Protein AF-A0A7S1RNK9-F1 (afdb_monomer_lite)

pLDDT: mean 82.38, std 13.42, range [45.09, 97.94]

Structure (mmCIF, N/CA/C/O backbone):
data_AF-A0A7S1RNK9-F1
#
_entry.id   AF-A0A7S1RNK9-F1
#
loop_
_atom_site.group_PDB
_atom_site.id
_atom_site.type_symbol
_atom_site.label_atom_id
_atom_site.label_alt_id
_atom_site.label_comp_id
_atom_site.label_asym_id
_atom_site.label_entity_id
_atom_site.label_seq_id
_atom_site.pdbx_PDB_ins_code
_atom_site.Cartn_x
_atom_site.Cartn_y
_atom_site.Cartn_z
_atom_site.occupancy
_atom_site.B_iso_or_equiv
_atom_site.auth_seq_id
_atom_site.auth_comp_id
_atom_site.auth_asym_id
_atom_site.auth_atom_id
_atom_site.pdbx_PDB_model_num
ATOM 1 N N . MET A 1 1 ? -18.822 -29.311 33.059 1.00 45.09 1 MET A N 1
ATOM 2 C CA . MET A 1 1 ? -19.061 -28.547 34.299 1.00 45.09 1 MET A CA 1
ATOM 3 C C . MET A 1 1 ? -20.157 -27.541 33.969 1.00 45.09 1 MET A C 1
ATOM 5 O O . MET A 1 1 ? -19.888 -26.592 33.250 1.00 45.09 1 MET A O 1
ATOM 9 N N . LYS A 1 2 ? -21.412 -27.870 34.303 1.00 46.41 2 LYS A N 1
ATOM 10 C CA . LYS A 1 2 ? -22.603 -27.061 33.998 1.00 46.41 2 LYS A CA 1
ATOM 11 C C . LYS A 1 2 ? -22.721 -25.978 35.068 1.00 46.41 2 LYS A C 1
ATOM 13 O O . LYS A 1 2 ? -22.788 -26.315 36.245 1.00 46.41 2 LYS A O 1
ATOM 18 N N . LEU A 1 3 ? -22.692 -24.715 34.661 1.00 51.16 3 LEU A N 1
ATOM 19 C CA . LEU A 1 3 ? -22.999 -23.583 35.529 1.00 51.16 3 LEU A CA 1
ATOM 20 C C . LEU A 1 3 ? -24.471 -23.228 35.307 1.00 51.16 3 LEU A C 1
ATOM 22 O O . LEU A 1 3 ? -24.793 -22.461 34.406 1.00 51.16 3 LEU A O 1
ATOM 26 N N . ASP A 1 4 ? -25.347 -23.843 36.101 1.00 61.09 4 ASP A N 1
ATOM 27 C CA . ASP A 1 4 ? -26.717 -23.367 36.299 1.00 61.09 4 ASP A CA 1
ATOM 28 C C . ASP A 1 4 ? -26.648 -22.099 37.158 1.00 61.09 4 ASP A C 1
ATOM 30 O O . ASP A 1 4 ? -26.306 -22.146 38.341 1.00 61.09 4 ASP A O 1
ATOM 34 N N . GLY A 1 5 ? -26.903 -20.949 36.535 1.00 63.22 5 GLY A N 1
ATOM 35 C CA . GLY A 1 5 ? -27.067 -19.668 37.217 1.00 63.22 5 GLY A CA 1
ATOM 36 C C . GLY A 1 5 ? -28.548 -19.409 37.528 1.00 63.22 5 GLY A C 1
ATOM 37 O O . GLY A 1 5 ? 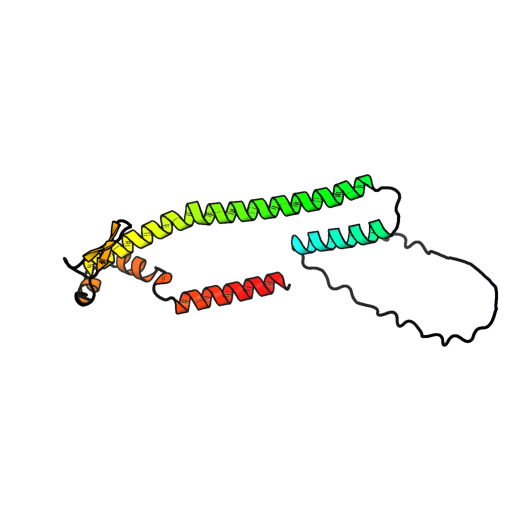-29.397 -19.709 36.686 1.00 63.22 5 GLY A O 1
ATOM 38 N N . PRO A 1 6 ? -28.885 -18.855 38.705 1.00 61.91 6 PRO A N 1
ATOM 39 C CA . PRO A 1 6 ? -30.267 -18.656 39.123 1.00 61.91 6 PRO A CA 1
ATOM 40 C C . PRO A 1 6 ? -30.939 -17.549 38.295 1.00 61.91 6 PRO A C 1
ATOM 42 O O . PRO A 1 6 ? -30.520 -16.394 38.321 1.00 61.91 6 PRO A O 1
ATOM 45 N N . ARG A 1 7 ? -32.002 -17.910 37.567 1.00 58.62 7 ARG A N 1
ATOM 46 C CA . ARG A 1 7 ? -32.989 -16.963 37.033 1.00 58.62 7 ARG A CA 1
ATOM 47 C C . ARG A 1 7 ? -33.842 -16.473 38.202 1.00 58.62 7 ARG A C 1
ATOM 49 O O . ARG A 1 7 ? -34.695 -17.208 38.691 1.00 58.62 7 ARG A O 1
ATOM 56 N N . GLU A 1 8 ? -33.589 -15.252 38.660 1.00 57.00 8 GLU A N 1
ATOM 57 C CA . GLU A 1 8 ? -34.490 -14.556 39.576 1.00 57.00 8 GLU A CA 1
ATOM 58 C C . GLU A 1 8 ? -35.823 -14.281 38.869 1.00 57.00 8 GLU A C 1
ATOM 60 O O . GLU A 1 8 ? -35.888 -13.563 37.870 1.00 57.00 8 GLU A O 1
ATOM 65 N N . LEU A 1 9 ? -36.885 -14.897 39.393 1.00 58.25 9 LEU A N 1
ATOM 66 C CA . LEU A 1 9 ? -38.265 -14.516 39.140 1.00 58.25 9 LEU A CA 1
ATOM 67 C C . LEU A 1 9 ? -38.504 -13.126 39.738 1.00 58.25 9 LEU A C 1
ATOM 69 O O . LEU A 1 9 ? -38.511 -12.970 40.959 1.00 58.25 9 LEU A O 1
ATOM 73 N N . ILE A 1 10 ? -38.770 -12.135 38.891 1.00 53.31 10 ILE A N 1
ATOM 74 C CA . ILE A 1 10 ? -39.438 -10.904 39.316 1.00 53.31 10 ILE A CA 1
ATOM 75 C C . ILE A 1 10 ? -40.936 -11.216 39.340 1.00 53.31 10 ILE A C 1
ATOM 77 O O . ILE A 1 10 ? -41.615 -11.162 38.319 1.00 53.31 10 ILE A O 1
ATOM 81 N N . ALA A 1 11 ? -41.433 -11.607 40.513 1.00 54.72 11 ALA A N 1
ATOM 82 C CA . ALA A 1 11 ? -42.855 -11.632 40.817 1.00 54.72 11 ALA A CA 1
ATOM 83 C C . ALA A 1 11 ? -43.256 -10.237 41.320 1.00 54.72 11 ALA A C 1
ATOM 85 O O . ALA A 1 11 ? -42.968 -9.880 42.461 1.00 54.72 11 ALA A O 1
ATOM 86 N N . ALA A 1 12 ? -43.890 -9.441 40.460 1.00 53.31 12 ALA A N 1
ATOM 87 C CA . ALA A 1 12 ? -44.609 -8.242 40.872 1.00 53.31 12 ALA A CA 1
ATOM 88 C C . ALA A 1 12 ? -46.086 -8.617 41.034 1.00 53.31 12 ALA A C 1
ATOM 90 O O . ALA A 1 12 ? -46.794 -8.857 40.060 1.00 53.31 12 ALA A O 1
ATOM 91 N N . HIS A 1 13 ? -46.498 -8.740 42.292 1.00 55.91 13 HIS A N 1
ATOM 92 C CA . HIS A 1 13 ? -47.873 -8.924 42.733 1.00 55.91 13 HIS A CA 1
ATOM 93 C C . HIS A 1 13 ? -48.476 -7.535 42.987 1.00 55.91 13 HIS A C 1
ATOM 95 O O . HIS A 1 13 ? -47.890 -6.741 43.726 1.00 55.91 13 HIS A O 1
ATOM 101 N N . GLY A 1 14 ? -49.609 -7.249 42.348 1.00 55.22 14 GLY A N 1
ATOM 102 C CA . GLY A 1 14 ? -50.357 -5.998 42.458 1.00 55.22 14 GLY A CA 1
ATOM 103 C C . GLY A 1 14 ? -51.774 -6.175 41.913 1.00 55.22 14 GLY A C 1
ATOM 104 O O . GLY A 1 14 ? -52.043 -5.805 40.779 1.00 55.22 14 GLY A O 1
ATOM 105 N N . GLU A 1 15 ? -52.623 -6.801 42.725 1.00 58.72 15 GLU A N 1
ATOM 106 C CA . GLU A 1 15 ? -54.097 -6.717 42.726 1.00 58.72 15 GLU A CA 1
ATOM 107 C C . GLU A 1 15 ? -54.484 -5.338 43.325 1.00 58.72 15 GLU A C 1
ATOM 109 O O . GLU A 1 15 ? -53.781 -4.878 44.227 1.00 58.72 15 GLU A O 1
ATOM 114 N N . ASP A 1 16 ? -55.511 -4.559 42.977 1.00 64.06 16 ASP A N 1
ATOM 115 C CA . ASP A 1 16 ? -56.614 -4.562 42.008 1.00 64.06 16 ASP A CA 1
ATOM 116 C C . ASP A 1 16 ? -57.123 -3.098 41.938 1.00 64.06 16 ASP A C 1
ATOM 118 O O . ASP A 1 16 ? -57.175 -2.438 42.977 1.00 64.06 16 ASP A O 1
ATOM 122 N N . GLU A 1 17 ? -57.565 -2.594 40.778 1.00 57.22 17 GLU A N 1
ATOM 123 C CA . GLU A 1 17 ? -58.703 -1.651 40.712 1.00 57.22 17 GLU A CA 1
ATOM 124 C C . GLU A 1 17 ? -59.285 -1.609 39.284 1.00 57.22 17 GLU A C 1
ATOM 126 O O . GLU A 1 17 ? -58.725 -1.014 38.362 1.00 57.22 17 GLU A O 1
ATOM 131 N N . GLU A 1 18 ? -60.424 -2.287 39.103 1.00 63.28 18 GLU A N 1
ATOM 132 C CA . GLU A 1 18 ? -61.259 -2.241 37.901 1.00 63.28 18 GLU A CA 1
ATOM 133 C C . GLU A 1 18 ? -61.883 -0.846 37.722 1.00 63.28 18 GLU A C 1
ATOM 135 O O . GLU A 1 18 ? -62.716 -0.406 38.516 1.00 63.28 18 GLU A O 1
ATOM 140 N N . SER A 1 19 ? -61.559 -0.178 36.614 1.00 52.25 19 SER A N 1
ATOM 141 C CA . SER A 1 19 ? -62.407 0.862 36.025 1.00 52.25 19 SER A CA 1
ATOM 142 C C . SER A 1 19 ? -62.347 0.738 34.507 1.00 52.25 19 SER A C 1
ATOM 144 O O . SER A 1 19 ? -61.350 1.072 33.867 1.00 52.25 19 SER A O 1
ATOM 146 N N . GLY A 1 20 ? -63.420 0.171 33.953 1.00 58.59 20 GLY A N 1
ATOM 147 C CA . GLY A 1 20 ? -63.546 -0.211 32.555 1.00 58.59 20 GLY A CA 1
ATOM 148 C C . GLY A 1 20 ? -63.426 0.967 31.593 1.00 58.59 20 GLY A C 1
ATOM 149 O O . GLY A 1 20 ? -64.272 1.859 31.552 1.00 58.59 20 GLY A O 1
ATOM 150 N N . THR A 1 21 ? -62.391 0.908 30.764 1.00 55.56 21 THR A N 1
ATOM 151 C CA . THR A 1 21 ? -62.376 1.473 29.417 1.00 55.56 21 THR A CA 1
ATOM 152 C C . THR A 1 21 ? -62.032 0.302 28.509 1.00 55.56 21 THR A C 1
ATOM 154 O O . THR A 1 21 ? -60.964 -0.277 28.661 1.00 55.56 21 THR A O 1
ATOM 157 N N . GLU A 1 22 ? -62.954 -0.094 27.631 1.00 53.34 22 GLU A N 1
ATOM 158 C CA . GLU A 1 22 ? -62.719 -1.103 26.592 1.00 53.34 22 GLU A CA 1
ATOM 159 C C . GLU A 1 22 ? -61.668 -0.556 25.612 1.00 53.34 22 GLU A C 1
ATOM 161 O O . GLU A 1 22 ? -61.991 0.057 24.595 1.00 53.34 22 GLU A O 1
ATOM 166 N N . SER A 1 23 ? -60.391 -0.690 25.964 1.00 57.19 23 SER A N 1
ATOM 167 C CA . SER A 1 23 ? -59.286 -0.591 25.022 1.00 57.19 23 SER A CA 1
ATOM 168 C C . SER A 1 23 ? -59.166 -1.940 24.335 1.00 57.19 23 SER A C 1
ATOM 170 O O . SER A 1 23 ? -58.986 -2.949 25.006 1.00 57.19 23 SER A O 1
ATOM 172 N N . GLU A 1 24 ? -59.299 -1.958 23.011 1.00 62.12 24 GLU A N 1
ATOM 173 C CA . GLU A 1 24 ? -58.961 -3.112 22.182 1.00 62.12 24 GLU A CA 1
ATOM 174 C C . GLU A 1 24 ? -57.534 -3.561 22.533 1.00 62.12 24 GLU A C 1
ATOM 176 O O . GLU A 1 24 ? -56.561 -2.892 22.181 1.00 62.12 24 GLU A O 1
ATOM 181 N N . ASP A 1 25 ? -57.434 -4.658 23.289 1.00 56.38 25 ASP A N 1
ATOM 182 C CA . ASP A 1 25 ? -56.190 -5.325 23.654 1.00 56.38 25 ASP A CA 1
ATOM 183 C C . ASP A 1 25 ? -55.524 -5.833 22.372 1.00 56.38 25 ASP A C 1
ATOM 185 O O . ASP A 1 25 ? -55.777 -6.935 21.883 1.00 56.38 25 ASP A O 1
ATOM 189 N N . ALA A 1 26 ? -54.691 -4.978 21.784 1.00 66.38 26 ALA A N 1
ATOM 190 C CA . ALA A 1 26 ? -53.739 -5.372 20.768 1.00 66.38 26 ALA A CA 1
ATOM 191 C C . ALA A 1 26 ? -52.709 -6.282 21.448 1.00 66.38 26 ALA A C 1
ATOM 193 O O . ALA A 1 26 ? -51.788 -5.790 22.097 1.00 66.38 26 ALA A O 1
ATOM 194 N N . GLU A 1 27 ? -52.900 -7.601 21.335 1.00 68.00 27 GLU A N 1
ATOM 195 C CA . GLU A 1 27 ? -51.895 -8.604 21.694 1.00 68.00 27 GLU A CA 1
ATOM 196 C C . GLU A 1 27 ? -50.554 -8.193 21.071 1.00 68.00 27 GLU A C 1
ATOM 198 O O . GLU A 1 27 ? -50.367 -8.217 19.853 1.00 68.00 27 GLU A O 1
ATOM 203 N N . GLU A 1 28 ? -49.638 -7.727 21.920 1.00 69.00 28 GLU A N 1
ATOM 204 C CA . GLU A 1 28 ? -48.310 -7.291 21.519 1.00 69.00 28 GLU A CA 1
ATOM 205 C C . GLU A 1 28 ? -47.519 -8.546 21.135 1.00 69.00 28 GLU A C 1
ATOM 207 O O . GLU A 1 28 ? -47.074 -9.317 21.984 1.00 69.00 28 GLU A O 1
ATOM 212 N N . ASP A 1 29 ? -47.437 -8.801 19.831 1.00 74.62 29 ASP A N 1
ATOM 213 C CA . ASP A 1 29 ? -46.830 -9.998 19.256 1.00 74.62 29 ASP A CA 1
ATOM 214 C C . ASP A 1 29 ? -45.326 -10.025 19.603 1.00 74.62 29 ASP A C 1
ATOM 216 O O . ASP A 1 29 ? -44.503 -9.313 19.016 1.00 74.62 29 ASP A O 1
ATOM 220 N N . VAL A 1 30 ? -44.955 -10.799 20.629 1.00 77.50 30 VAL A N 1
ATOM 221 C CA . VAL A 1 30 ? -43.572 -10.907 21.109 1.00 77.50 30 VAL A CA 1
ATOM 222 C C . VAL A 1 30 ? -42.763 -11.706 20.088 1.00 77.50 30 VAL A C 1
ATOM 224 O O . VAL A 1 30 ? -42.731 -12.937 20.104 1.00 77.50 30 VAL A O 1
ATOM 227 N N . ILE A 1 31 ? -42.080 -10.999 19.187 1.00 80.38 31 ILE A N 1
ATOM 228 C CA . ILE A 1 31 ? -41.207 -11.607 18.179 1.00 80.38 31 ILE A CA 1
ATOM 229 C C . ILE A 1 31 ? -40.019 -12.282 18.885 1.00 80.38 31 ILE A C 1
ATOM 231 O O . ILE A 1 31 ? -39.072 -11.629 19.328 1.00 80.38 31 ILE A O 1
ATOM 235 N N . HIS A 1 32 ? -40.044 -13.613 18.969 1.00 76.38 32 HIS A N 1
ATOM 236 C CA .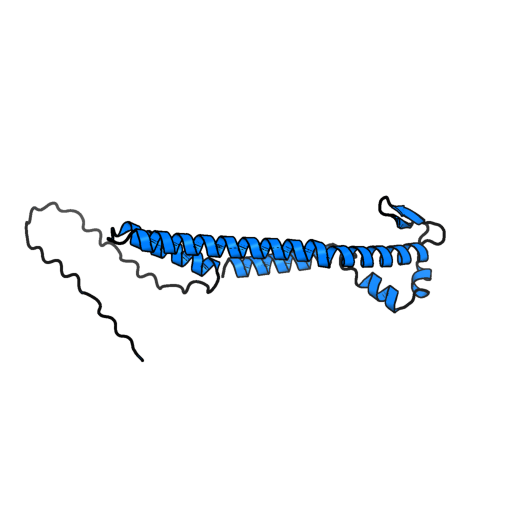 HIS A 1 32 ? -38.892 -14.411 19.383 1.00 76.38 32 HIS A CA 1
ATOM 237 C C . HIS A 1 32 ? -37.828 -14.400 18.280 1.00 76.38 32 HIS A C 1
ATOM 239 O O . HIS A 1 32 ? -37.846 -15.221 17.365 1.00 76.38 32 HIS A O 1
ATOM 245 N N . GLN A 1 33 ? -36.890 -13.460 18.365 1.00 81.88 33 GLN A N 1
ATOM 246 C CA . GLN A 1 33 ? -35.735 -13.418 17.475 1.00 81.88 33 GLN A CA 1
ATOM 247 C C . GLN A 1 33 ? -34.636 -14.351 18.006 1.00 81.88 33 GLN A C 1
ATOM 249 O O . GLN A 1 33 ? -34.141 -14.167 19.120 1.00 81.88 33 GLN A O 1
ATOM 254 N N . GLU A 1 34 ? -34.268 -15.372 17.226 1.00 87.06 34 GLU A N 1
ATOM 255 C CA . GLU A 1 34 ? -33.103 -16.207 17.535 1.00 87.06 34 GLU A CA 1
ATOM 256 C C . GLU A 1 34 ? -31.825 -15.361 17.486 1.00 87.06 34 GLU A C 1
ATOM 258 O O . GLU A 1 34 ? -31.635 -14.532 16.595 1.00 87.06 34 GLU A O 1
ATOM 263 N N . TYR A 1 35 ? -30.947 -15.553 18.473 1.00 82.12 35 TYR A N 1
ATOM 264 C CA . TYR A 1 35 ? -29.674 -14.845 18.537 1.00 82.12 35 TYR A CA 1
ATOM 265 C C . TYR A 1 35 ? -28.734 -15.372 17.455 1.00 82.12 35 TYR A C 1
ATOM 267 O O . TYR A 1 35 ? -28.234 -16.493 17.553 1.00 82.12 35 TYR A O 1
ATOM 275 N N . GLU A 1 36 ? -28.456 -14.543 16.455 1.00 85.25 36 GLU A N 1
ATOM 276 C CA . GLU A 1 36 ? -27.389 -14.811 15.500 1.00 85.25 36 GLU A CA 1
ATOM 277 C C . GLU A 1 36 ? -26.030 -14.574 16.190 1.00 85.25 36 GLU A C 1
ATOM 279 O O . GLU A 1 36 ? -25.833 -13.521 16.812 1.00 85.25 36 GLU A O 1
ATOM 284 N N . PRO A 1 37 ? -25.106 -15.553 16.177 1.00 83.19 37 PRO A N 1
ATOM 285 C CA . PRO A 1 37 ? -23.800 -15.386 16.795 1.00 83.19 37 PRO A CA 1
ATOM 286 C C . PRO A 1 37 ? -23.029 -14.281 16.072 1.00 83.19 37 PRO A C 1
ATOM 288 O O . PRO A 1 37 ? -22.841 -14.331 14.861 1.00 83.19 37 PRO A O 1
ATOM 291 N N . LEU A 1 38 ? -22.587 -13.280 16.833 1.00 79.94 38 LEU A N 1
ATOM 292 C CA . LEU A 1 38 ? -21.792 -12.179 16.302 1.00 79.94 38 LEU A CA 1
ATOM 293 C C . LEU A 1 38 ? -20.406 -12.690 15.893 1.00 79.94 38 LEU A C 1
ATOM 295 O O . LEU A 1 38 ? -19.812 -13.495 16.614 1.00 79.94 38 LEU A O 1
ATOM 299 N N . GLU A 1 39 ? -19.884 -12.191 14.777 1.00 80.88 39 GLU A N 1
ATOM 300 C CA . GLU A 1 39 ? -18.547 -12.534 14.301 1.00 80.88 39 GLU A CA 1
ATOM 301 C C . GLU A 1 39 ? -17.478 -12.277 15.376 1.00 80.88 39 GLU A C 1
ATOM 303 O O . GLU A 1 39 ? -17.475 -11.239 16.051 1.00 80.88 39 GLU A O 1
ATOM 308 N N . GLU A 1 40 ? -16.532 -13.208 15.525 1.00 81.75 40 GLU A N 1
ATOM 309 C CA . GLU A 1 40 ? -15.411 -13.104 16.467 1.00 81.75 40 GLU A CA 1
ATOM 310 C C . GLU A 1 40 ? -14.314 -12.150 15.950 1.00 81.75 40 GLU A C 1
ATOM 312 O O . GLU A 1 40 ? -13.128 -12.478 15.909 1.00 81.75 40 GLU A O 1
ATOM 317 N N . SER A 1 41 ? -14.698 -10.938 15.552 1.00 81.44 41 SER A N 1
ATOM 318 C CA . SER A 1 41 ? -13.777 -9.878 15.143 1.00 81.44 41 SER A CA 1
ATOM 319 C C . SER A 1 41 ? -13.599 -8.833 16.251 1.00 81.44 41 SER A C 1
ATOM 321 O O . SER A 1 41 ? -14.435 -8.670 17.143 1.00 81.44 41 SER A O 1
ATOM 323 N N . ILE A 1 42 ? -12.495 -8.074 16.214 1.00 76.44 42 ILE A N 1
ATOM 324 C CA . ILE A 1 42 ? -12.269 -6.948 17.149 1.00 76.44 42 ILE A CA 1
ATOM 325 C C . ILE A 1 42 ? -13.405 -5.917 17.027 1.00 76.44 42 ILE A C 1
ATOM 327 O O . ILE A 1 42 ? -13.774 -5.273 18.010 1.00 76.44 42 ILE A O 1
ATOM 331 N N . TYR A 1 43 ? -13.991 -5.798 15.833 1.00 75.50 43 TYR A N 1
ATOM 332 C CA . TYR A 1 43 ? -15.165 -4.972 15.578 1.00 75.50 43 TYR A CA 1
ATOM 333 C C . TYR A 1 43 ? -16.421 -5.555 16.231 1.00 75.50 43 TYR A C 1
ATOM 335 O O . TYR A 1 43 ? -17.096 -4.826 16.957 1.00 75.50 43 TYR A O 1
ATOM 343 N N . GLY A 1 44 ? -16.686 -6.857 16.078 1.00 82.38 44 GLY A N 1
ATOM 344 C CA . GLY A 1 44 ? -17.774 -7.542 16.788 1.00 82.38 44 GLY A CA 1
ATOM 345 C C . GLY A 1 44 ? -17.649 -7.410 18.311 1.00 82.38 44 GLY A C 1
ATOM 346 O O . GLY A 1 44 ? -18.606 -7.065 19.011 1.00 82.38 44 GLY A O 1
ATOM 347 N N . PHE A 1 45 ? -16.434 -7.552 18.841 1.00 81.38 45 PHE A N 1
ATOM 348 C CA . PHE A 1 45 ? -16.141 -7.315 20.254 1.00 81.38 45 PHE A CA 1
ATOM 349 C C . PHE A 1 45 ? -16.410 -5.862 20.682 1.00 81.38 45 PHE A C 1
ATOM 351 O O . PHE A 1 45 ? -17.039 -5.625 21.714 1.00 81.38 45 PHE A O 1
ATOM 358 N N . ALA A 1 46 ? -15.978 -4.876 19.893 1.00 80.56 46 ALA A N 1
ATOM 359 C CA . ALA A 1 46 ? -16.216 -3.463 20.182 1.00 80.56 46 ALA A CA 1
ATOM 360 C C . ALA A 1 46 ? -17.714 -3.112 20.170 1.00 80.56 46 ALA A C 1
ATOM 362 O O . ALA A 1 46 ? -18.199 -2.438 21.080 1.00 80.56 46 ALA A O 1
ATOM 363 N N . VAL A 1 47 ? -18.457 -3.595 19.172 1.00 82.38 47 VAL A N 1
ATOM 364 C CA . VAL A 1 47 ? -19.900 -3.348 19.030 1.00 82.38 47 VAL A CA 1
ATOM 365 C C . VAL A 1 47 ? -20.680 -4.013 20.164 1.00 82.38 47 VAL A C 1
ATOM 367 O O . VAL A 1 47 ? -21.502 -3.358 20.806 1.00 82.38 47 VAL A O 1
ATOM 370 N N . SER A 1 48 ? -20.383 -5.278 20.479 1.00 84.56 48 SER A N 1
ATOM 371 C CA . SER A 1 48 ? -21.032 -5.990 21.589 1.00 84.56 48 SER A CA 1
ATOM 372 C C . SER A 1 48 ? -20.753 -5.340 22.950 1.00 84.56 48 SER A C 1
ATOM 374 O O . SER A 1 48 ? -21.671 -5.227 23.766 1.00 84.56 48 SER A O 1
ATOM 376 N N . MET A 1 49 ? -19.533 -4.839 23.178 1.00 82.12 49 MET A N 1
ATOM 377 C CA . MET A 1 49 ? -19.186 -4.023 24.350 1.00 82.12 49 MET A CA 1
ATOM 378 C C . MET A 1 49 ? -20.044 -2.755 24.432 1.00 82.12 49 MET A C 1
ATOM 380 O O . MET A 1 49 ? -20.659 -2.508 25.467 1.00 82.12 49 MET A O 1
ATOM 384 N N . ILE A 1 50 ? -20.138 -1.981 23.345 1.00 82.50 50 ILE A N 1
ATOM 385 C CA . ILE A 1 50 ? -20.894 -0.717 23.314 1.00 82.50 50 ILE A CA 1
ATOM 386 C C . ILE A 1 50 ? -22.382 -0.952 23.583 1.00 82.50 50 ILE A C 1
ATOM 388 O O . ILE A 1 50 ? -22.976 -0.238 24.394 1.00 82.50 50 ILE A O 1
ATOM 392 N N . ILE A 1 51 ? -22.990 -1.947 22.931 1.00 86.94 51 ILE A N 1
ATOM 393 C CA . ILE A 1 51 ? -24.415 -2.266 23.107 1.00 86.94 51 ILE A CA 1
ATOM 394 C C . ILE A 1 51 ? -24.676 -2.678 24.555 1.00 86.94 51 ILE A C 1
ATOM 396 O O . ILE A 1 51 ? -25.571 -2.133 25.206 1.00 86.94 51 ILE A O 1
ATOM 400 N N . ARG A 1 52 ? -23.859 -3.593 25.090 1.00 84.88 52 ARG A N 1
ATOM 401 C CA . ARG A 1 52 ? -23.999 -4.065 26.469 1.00 84.88 52 ARG A CA 1
ATOM 402 C C . ARG A 1 52 ? -23.843 -2.921 27.466 1.00 84.88 52 ARG A C 1
ATOM 404 O O . ARG A 1 52 ? -24.677 -2.784 28.357 1.00 84.88 52 ARG A O 1
ATOM 411 N N . ASP A 1 53 ? -22.824 -2.085 27.311 1.00 83.69 53 ASP A N 1
ATOM 412 C CA . ASP A 1 53 ? -22.590 -0.971 28.228 1.00 83.69 53 ASP A CA 1
ATOM 413 C C . ASP A 1 53 ? -23.713 0.080 28.135 1.00 83.69 53 ASP A C 1
ATOM 415 O O . ASP A 1 53 ? -24.146 0.596 29.166 1.00 83.69 53 ASP A O 1
ATOM 419 N N . THR A 1 54 ? -24.268 0.3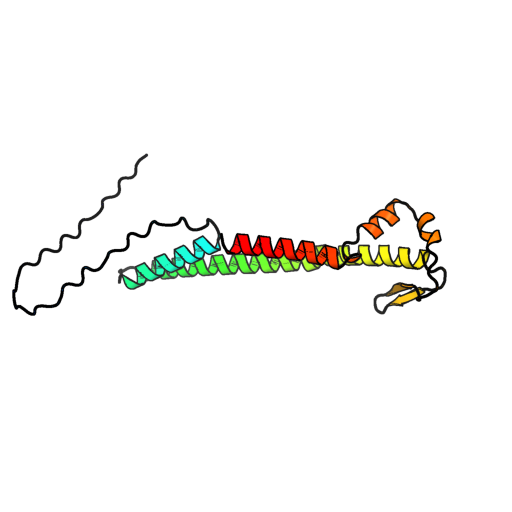22 26.942 1.00 82.88 54 THR A N 1
ATOM 420 C CA . THR A 1 54 ? -25.392 1.255 26.723 1.00 82.88 54 THR A CA 1
ATOM 421 C C . THR A 1 54 ? -26.674 0.779 27.411 1.00 82.88 54 THR A C 1
ATOM 423 O O . THR A 1 54 ? -27.295 1.542 28.156 1.00 82.88 54 THR A O 1
ATOM 426 N N . VAL A 1 55 ? -27.039 -0.497 27.237 1.00 86.75 55 VAL A N 1
ATOM 427 C CA . VAL A 1 55 ? -28.216 -1.099 27.894 1.00 86.75 55 VAL A CA 1
ATOM 428 C C . VAL A 1 55 ? -28.076 -1.016 29.414 1.00 86.75 55 VAL A C 1
ATOM 430 O O . VAL A 1 55 ? -28.999 -0.601 30.114 1.00 86.75 55 VAL A O 1
ATOM 433 N N . TRP A 1 56 ? -26.894 -1.323 29.945 1.00 82.62 56 TRP A N 1
ATOM 434 C CA . TRP A 1 56 ? -26.654 -1.286 31.387 1.00 82.62 56 TRP A CA 1
ATOM 435 C C . TRP A 1 56 ? -26.643 0.134 31.969 1.00 82.62 56 TRP A C 1
ATOM 437 O O . TRP A 1 56 ? -27.020 0.312 33.131 1.00 82.62 56 TRP A O 1
ATOM 447 N N . ILE A 1 57 ? -26.229 1.145 31.197 1.00 80.56 57 ILE A N 1
ATOM 448 C CA . ILE A 1 57 ? -26.339 2.561 31.585 1.00 80.56 57 ILE A CA 1
ATOM 449 C C . ILE A 1 57 ? -27.810 2.972 31.687 1.00 80.56 57 ILE A C 1
ATOM 451 O O . ILE A 1 57 ? -28.186 3.614 32.667 1.00 80.56 57 ILE A O 1
ATOM 455 N N . SER A 1 58 ? -28.646 2.548 30.734 1.00 86.31 58 SER A N 1
ATOM 456 C CA . SER A 1 58 ? -30.083 2.857 30.755 1.00 86.31 58 SER A CA 1
ATOM 457 C C . SER A 1 58 ? -30.817 2.239 31.954 1.00 86.31 58 SER A C 1
ATOM 459 O O . SER A 1 58 ? -31.747 2.839 32.480 1.00 86.31 58 SER A O 1
ATOM 461 N N . ALA A 1 59 ? -30.334 1.101 32.466 1.00 89.75 59 ALA A N 1
ATOM 462 C CA . ALA A 1 59 ? -30.910 0.397 33.613 1.00 89.75 59 ALA A CA 1
ATOM 463 C C . ALA A 1 59 ? -30.568 1.008 34.998 1.00 89.75 59 ALA A C 1
ATOM 465 O O . ALA A 1 59 ? -30.866 0.398 36.022 1.00 89.75 59 ALA A O 1
ATOM 466 N N . GLY A 1 60 ? -29.913 2.176 35.074 1.00 85.19 60 GLY A N 1
ATOM 467 C CA . GLY A 1 60 ? -29.845 2.980 36.311 1.00 85.19 60 GLY A CA 1
ATOM 468 C C . GLY A 1 60 ? -29.051 2.385 37.487 1.00 85.19 60 GLY A C 1
ATOM 469 O O . GLY A 1 60 ? -29.420 2.552 38.644 1.00 85.19 60 GLY A O 1
ATOM 470 N N . THR A 1 61 ? -27.959 1.667 37.233 1.00 80.69 61 THR A N 1
ATOM 471 C CA . THR A 1 61 ? -27.251 0.887 38.270 1.00 80.69 61 THR A CA 1
ATOM 472 C C . THR A 1 61 ? -26.142 1.670 39.006 1.00 80.69 61 THR A C 1
ATOM 474 O O . THR A 1 61 ? -25.393 2.436 38.404 1.00 80.69 61 THR A O 1
ATOM 477 N N . ASN A 1 62 ? -25.958 1.399 40.307 1.00 84.88 62 ASN A N 1
ATOM 478 C CA . ASN A 1 62 ? -25.204 2.220 41.280 1.00 84.88 62 ASN A CA 1
ATOM 479 C C . ASN A 1 62 ? -23.656 2.287 41.155 1.00 84.88 62 ASN A C 1
ATOM 481 O O . ASN A 1 62 ? -23.002 2.825 42.046 1.00 84.88 62 ASN A O 1
ATOM 485 N N . MET A 1 63 ? -23.026 1.763 40.094 1.00 86.00 63 MET A N 1
ATOM 486 C CA . MET A 1 63 ? -21.550 1.749 39.952 1.00 86.00 63 MET A CA 1
ATOM 487 C C . MET A 1 63 ? -21.063 2.391 38.636 1.00 86.00 63 MET A C 1
ATOM 489 O O . MET A 1 63 ? -20.572 1.686 37.749 1.00 86.00 63 MET A O 1
ATOM 493 N N . PRO A 1 64 ? -21.157 3.726 38.485 1.00 83.00 64 PRO A N 1
ATOM 494 C CA . PRO A 1 64 ? -20.823 4.418 37.234 1.00 83.00 64 PRO A CA 1
ATOM 495 C C . PRO A 1 64 ? -19.321 4.403 36.896 1.00 83.00 64 PRO A C 1
ATOM 497 O O . PRO A 1 64 ? -18.948 4.354 35.726 1.00 83.00 64 PRO A O 1
ATOM 500 N N . LEU A 1 65 ? -18.439 4.396 37.902 1.00 87.38 65 LEU A N 1
ATOM 501 C CA . LEU A 1 65 ? -16.995 4.580 37.697 1.00 87.38 65 LEU A CA 1
ATOM 502 C C . LEU A 1 65 ? -16.324 3.362 37.040 1.00 87.38 65 LEU A C 1
ATOM 504 O O . LEU A 1 65 ? -15.560 3.508 36.088 1.00 87.38 65 LEU A O 1
ATOM 508 N N . VAL A 1 66 ? -16.669 2.148 37.480 1.00 86.19 66 VAL A N 1
ATOM 509 C CA . VAL A 1 66 ? -16.165 0.896 36.879 1.00 86.19 66 VAL A CA 1
ATOM 510 C C . VAL A 1 66 ? -16.582 0.781 35.408 1.00 86.19 66 VAL A C 1
ATOM 512 O O . VAL A 1 66 ? -15.847 0.234 34.590 1.00 86.19 66 VAL A O 1
ATOM 515 N N . ARG A 1 67 ? -17.746 1.331 35.052 1.00 80.81 67 ARG A N 1
ATOM 516 C CA . ARG A 1 67 ? -18.280 1.304 33.684 1.00 80.81 67 ARG A CA 1
ATOM 517 C C . ARG A 1 67 ? -17.570 2.287 32.780 1.00 80.81 67 ARG A C 1
ATOM 519 O O . ARG A 1 67 ? -17.121 1.895 31.710 1.00 80.81 67 ARG A O 1
ATOM 526 N N . ALA A 1 68 ? -17.387 3.521 33.246 1.00 84.31 68 ALA A N 1
ATOM 527 C CA . ALA A 1 68 ? -16.583 4.505 32.534 1.00 84.31 68 ALA A CA 1
ATOM 528 C C . ALA A 1 68 ? -15.171 3.96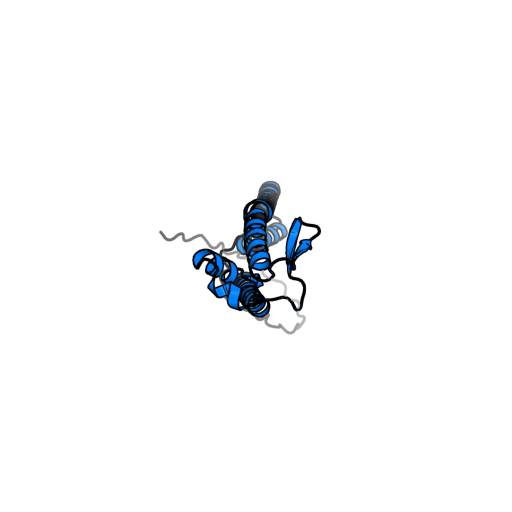2 32.247 1.00 84.31 68 ALA A C 1
ATOM 530 O O . ALA A 1 68 ? -14.674 4.112 31.135 1.00 84.31 68 ALA A O 1
ATOM 531 N N . ALA A 1 69 ? -14.565 3.248 33.206 1.00 88.25 69 ALA A N 1
ATOM 532 C CA . ALA A 1 69 ? -13.270 2.601 33.011 1.00 88.25 69 ALA A CA 1
ATOM 533 C C . ALA A 1 69 ? -13.293 1.493 31.937 1.00 88.25 69 ALA A C 1
ATOM 535 O O . ALA A 1 69 ? -12.346 1.391 31.161 1.00 88.25 69 ALA A O 1
ATOM 536 N N . ARG A 1 70 ? -14.360 0.683 31.848 1.00 85.06 70 ARG A N 1
ATOM 537 C CA . ARG A 1 70 ? -14.504 -0.355 30.804 1.00 85.06 70 ARG A CA 1
ATOM 538 C C . ARG A 1 70 ? -14.699 0.233 29.412 1.00 85.06 70 ARG A C 1
ATOM 540 O O . ARG A 1 70 ? -14.023 -0.197 28.479 1.00 85.06 70 ARG A O 1
ATOM 547 N N . VAL A 1 71 ? -15.562 1.239 29.292 1.00 81.50 71 VAL A N 1
ATOM 548 C CA . VAL A 1 71 ? -15.780 1.965 28.035 1.00 81.50 71 VAL A CA 1
ATOM 549 C C . VAL A 1 71 ? -14.471 2.610 27.585 1.00 81.50 71 VAL A C 1
ATOM 551 O O . VAL A 1 71 ? -14.034 2.398 26.456 1.00 81.50 71 VAL A O 1
ATOM 554 N N . LEU A 1 72 ? -13.785 3.310 28.494 1.00 87.25 72 LEU A N 1
ATOM 555 C CA . LEU A 1 72 ? -12.483 3.915 28.220 1.00 87.25 72 LEU A CA 1
ATOM 556 C C . LEU A 1 72 ? -11.451 2.871 27.776 1.00 87.25 72 LEU A C 1
ATOM 558 O O . LEU A 1 72 ? -10.753 3.095 26.793 1.00 87.25 72 LEU A O 1
ATOM 562 N N . ASN A 1 73 ? -11.374 1.724 28.454 1.00 84.94 73 ASN A N 1
ATOM 563 C CA . ASN A 1 73 ? -10.458 0.647 28.080 1.00 84.94 73 ASN A CA 1
ATOM 564 C C . ASN A 1 73 ? -10.739 0.117 26.664 1.00 84.94 73 ASN A C 1
ATOM 566 O O . ASN A 1 73 ? -9.806 -0.097 25.894 1.00 84.94 73 ASN A O 1
ATOM 570 N N . SER A 1 74 ? -12.013 -0.033 26.295 1.00 81.06 74 SER A N 1
ATOM 571 C CA . SER A 1 74 ? -12.410 -0.443 24.942 1.00 81.06 74 SER A CA 1
ATOM 572 C C . SER A 1 74 ? -12.007 0.597 23.894 1.00 81.06 74 SER A C 1
ATOM 574 O O . SER A 1 74 ? -11.423 0.242 22.871 1.00 81.06 74 SER A O 1
ATOM 576 N N . PHE A 1 75 ? -12.215 1.888 24.171 1.00 84.62 75 PHE A N 1
ATOM 577 C CA . PHE A 1 75 ? -11.749 2.970 23.298 1.00 84.62 75 PHE A CA 1
ATOM 578 C C . PHE A 1 75 ? -10.225 2.987 23.140 1.00 84.62 75 PHE A C 1
ATOM 580 O O . PHE A 1 75 ? -9.729 3.133 22.023 1.00 84.62 75 PHE A O 1
ATOM 587 N N . VAL A 1 76 ? -9.477 2.806 24.232 1.00 87.69 76 VAL A N 1
ATOM 588 C CA . VAL A 1 76 ? -8.007 2.735 24.205 1.00 87.69 76 VAL A CA 1
ATOM 589 C C . VAL A 1 76 ? -7.537 1.544 23.372 1.00 87.69 76 VAL A C 1
ATOM 591 O O . VAL A 1 76 ? -6.614 1.690 22.571 1.00 87.69 76 VAL A O 1
ATOM 594 N N . LEU A 1 77 ? -8.188 0.386 23.506 1.00 82.25 77 LEU A N 1
ATOM 595 C CA . LEU A 1 77 ? -7.867 -0.809 22.728 1.00 82.25 77 LEU A CA 1
ATOM 596 C C . LEU A 1 77 ? -8.099 -0.573 21.230 1.00 82.25 77 LEU A C 1
ATOM 598 O O . LEU A 1 77 ? -7.198 -0.827 20.432 1.00 82.25 77 LEU A O 1
ATOM 602 N N . ILE A 1 78 ? -9.251 -0.013 20.849 1.00 81.12 78 ILE A N 1
ATOM 603 C CA . ILE A 1 78 ? -9.564 0.324 19.449 1.00 81.12 78 ILE A CA 1
ATOM 604 C C . ILE A 1 78 ? -8.550 1.332 18.893 1.00 81.12 78 ILE A C 1
ATOM 606 O O . ILE A 1 78 ? -7.985 1.115 17.820 1.00 81.12 78 ILE A O 1
ATOM 610 N N . ALA A 1 79 ? -8.262 2.408 19.630 1.00 86.94 79 ALA A N 1
ATOM 611 C CA . ALA A 1 79 ? -7.291 3.420 19.214 1.00 86.94 79 ALA A CA 1
ATOM 612 C C . ALA A 1 79 ? -5.878 2.832 19.040 1.00 86.94 79 ALA A C 1
ATOM 614 O O . ALA A 1 79 ? -5.172 3.178 18.088 1.00 86.94 79 ALA A O 1
ATOM 615 N N . CYS A 1 80 ? -5.478 1.914 19.923 1.00 85.56 80 CYS A N 1
ATOM 616 C CA . CYS A 1 80 ? -4.209 1.195 19.836 1.00 85.56 80 CYS A CA 1
ATOM 617 C C . CYS A 1 80 ? -4.136 0.330 18.568 1.00 85.56 80 CYS A C 1
ATOM 619 O O . CYS A 1 80 ? -3.163 0.423 17.820 1.00 85.56 80 CYS A O 1
ATOM 621 N N . VAL A 1 81 ? -5.188 -0.443 18.275 1.00 82.94 81 VAL A N 1
ATOM 622 C CA . VAL A 1 81 ? -5.265 -1.286 17.069 1.00 82.94 81 VAL A CA 1
ATOM 623 C C . VAL A 1 81 ? -5.204 -0.440 15.797 1.00 82.94 81 VAL A C 1
ATOM 625 O O . VAL A 1 81 ? -4.416 -0.750 14.906 1.00 82.94 81 VAL A O 1
ATOM 628 N N . ILE A 1 82 ? -5.956 0.663 15.726 1.00 84.62 82 ILE A N 1
ATOM 629 C CA . ILE A 1 82 ? -5.919 1.584 14.577 1.00 84.62 82 ILE A CA 1
ATOM 630 C C . ILE A 1 82 ? -4.512 2.162 14.393 1.00 84.62 82 ILE A C 1
ATOM 632 O O . ILE A 1 82 ? -3.978 2.174 13.284 1.00 84.62 82 ILE A O 1
ATOM 636 N N . THR A 1 83 ? -3.876 2.605 15.480 1.00 88.56 83 THR A N 1
ATOM 637 C CA . THR A 1 83 ? -2.512 3.152 15.429 1.00 88.56 83 THR A CA 1
ATOM 638 C C . THR A 1 83 ? -1.515 2.106 14.930 1.00 88.56 83 THR A C 1
ATOM 640 O O . THR A 1 83 ? -0.673 2.413 14.085 1.00 88.56 83 THR A O 1
ATOM 643 N N . LEU A 1 84 ? -1.634 0.859 15.397 1.00 82.75 84 LEU A N 1
ATOM 644 C CA . LEU A 1 84 ? -0.798 -0.252 14.950 1.00 82.75 84 LEU A CA 1
ATOM 645 C C . LEU A 1 84 ? -1.010 -0.554 13.461 1.00 82.75 84 LEU A C 1
ATOM 647 O O . LEU A 1 84 ? -0.036 -0.711 12.730 1.00 82.75 84 LEU A O 1
ATOM 651 N N . GLN A 1 85 ? -2.258 -0.585 12.991 1.00 85.06 85 GLN A N 1
ATOM 652 C CA . GLN A 1 85 ? -2.577 -0.787 11.575 1.00 85.06 85 GLN A CA 1
ATOM 653 C C . GLN A 1 85 ? -1.976 0.319 10.697 1.00 85.06 85 GLN A C 1
ATOM 655 O O . GLN A 1 85 ? -1.309 0.022 9.706 1.00 85.06 85 GLN A O 1
ATOM 660 N N . VAL A 1 86 ? -2.138 1.590 11.079 1.00 89.88 86 VAL A N 1
ATOM 661 C CA . VAL A 1 86 ? -1.547 2.731 10.356 1.00 89.88 86 VAL A CA 1
ATOM 662 C C . VAL A 1 86 ? -0.021 2.647 10.352 1.00 89.88 86 VAL A C 1
ATOM 664 O O . VAL A 1 86 ? 0.607 2.853 9.313 1.00 89.88 86 VAL A O 1
ATOM 667 N N . PHE A 1 87 ? 0.585 2.301 11.488 1.00 92.12 87 PHE A N 1
ATOM 668 C CA . PHE A 1 87 ? 2.028 2.105 11.595 1.00 92.12 87 PHE A CA 1
ATOM 669 C C . PHE A 1 87 ? 2.526 0.992 10.664 1.00 92.12 87 PHE A C 1
ATOM 671 O O . PHE A 1 87 ? 3.510 1.188 9.950 1.00 92.12 87 PHE A O 1
ATOM 678 N N . LEU A 1 88 ? 1.830 -0.147 10.618 1.00 83.31 88 LEU A N 1
ATOM 679 C CA . LEU A 1 88 ? 2.165 -1.255 9.724 1.00 83.31 88 LEU A CA 1
ATOM 680 C C . LEU A 1 88 ? 2.035 -0.851 8.252 1.00 83.31 88 LEU A C 1
ATOM 682 O O . LEU A 1 88 ? 2.952 -1.105 7.474 1.00 83.31 88 LEU A O 1
ATOM 686 N N . LEU A 1 89 ? 0.958 -0.161 7.869 1.00 86.69 89 LEU A N 1
ATOM 687 C CA . LEU A 1 89 ? 0.783 0.344 6.502 1.00 86.69 89 LEU A CA 1
ATOM 688 C C . LEU A 1 89 ? 1.890 1.328 6.109 1.00 86.69 89 LEU A C 1
ATOM 690 O O . LEU A 1 89 ? 2.421 1.262 4.995 1.00 86.69 89 LEU A O 1
ATOM 694 N N . PHE A 1 90 ? 2.279 2.211 7.029 1.00 90.44 90 PHE A N 1
ATOM 695 C CA . PHE A 1 90 ? 3.389 3.133 6.821 1.00 90.44 90 PHE A CA 1
ATOM 696 C C . PHE A 1 90 ? 4.721 2.390 6.656 1.00 90.44 90 PHE A C 1
ATOM 698 O O . PHE A 1 90 ? 5.479 2.680 5.727 1.00 90.44 90 PHE A O 1
ATOM 705 N N . ALA A 1 91 ? 4.993 1.399 7.510 1.00 86.19 91 ALA A N 1
ATOM 706 C CA . ALA A 1 91 ? 6.196 0.577 7.441 1.00 86.19 91 ALA A CA 1
ATOM 707 C C . ALA A 1 91 ? 6.268 -0.217 6.128 1.00 86.19 91 ALA A C 1
ATOM 709 O O . ALA A 1 91 ? 7.295 -0.179 5.457 1.00 86.19 91 ALA A O 1
ATOM 710 N N . VAL A 1 92 ? 5.179 -0.860 5.701 1.00 86.19 92 VAL A N 1
ATOM 711 C CA . VAL A 1 92 ? 5.104 -1.594 4.423 1.00 86.19 92 VAL A CA 1
ATOM 712 C C . VAL A 1 92 ? 5.312 -0.654 3.232 1.00 86.19 92 VAL A C 1
ATOM 714 O O . VAL A 1 92 ? 6.097 -0.946 2.324 1.00 86.19 92 VAL A O 1
ATOM 717 N N . SER A 1 93 ? 4.670 0.513 3.247 1.00 83.31 93 SER A N 1
ATOM 718 C CA . SER A 1 93 ? 4.803 1.492 2.161 1.00 83.31 93 SER A CA 1
ATOM 719 C C . SER A 1 93 ? 6.231 2.025 2.053 1.00 83.31 93 SER A C 1
ATOM 721 O O . SER A 1 93 ? 6.776 2.157 0.958 1.00 83.31 93 SER A O 1
ATOM 723 N N . ARG A 1 94 ? 6.875 2.310 3.187 1.00 88.62 94 ARG A N 1
ATOM 724 C CA . ARG A 1 94 ? 8.199 2.935 3.194 1.00 88.62 94 ARG A CA 1
ATOM 725 C C . ARG A 1 94 ? 9.344 1.935 3.063 1.00 88.62 94 ARG A C 1
ATOM 727 O O . ARG A 1 94 ? 10.298 2.216 2.347 1.00 88.62 94 ARG A O 1
ATOM 734 N N . LEU A 1 95 ? 9.274 0.807 3.765 1.00 88.25 95 LEU A N 1
ATOM 735 C CA . LEU A 1 95 ? 10.380 -0.149 3.869 1.00 88.25 95 LEU A CA 1
ATOM 736 C C . LEU A 1 95 ? 10.332 -1.227 2.794 1.00 88.25 95 LEU A C 1
ATOM 738 O O . LEU A 1 95 ? 11.389 -1.668 2.362 1.00 88.25 95 LEU A O 1
ATOM 742 N N . LEU A 1 96 ? 9.142 -1.648 2.357 1.00 88.06 96 LEU A N 1
ATOM 743 C CA . LEU A 1 96 ? 9.017 -2.711 1.355 1.00 88.06 96 LEU A CA 1
ATOM 744 C C . LEU A 1 96 ? 8.785 -2.140 -0.040 1.00 88.06 96 LEU A C 1
ATOM 746 O O . LEU A 1 96 ? 9.465 -2.526 -0.988 1.00 88.06 96 LEU A O 1
ATOM 750 N N . SE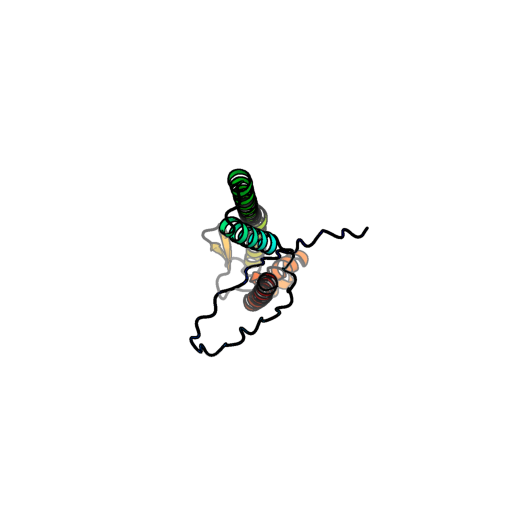R A 1 97 ? 7.868 -1.180 -0.174 1.00 91.19 97 SER A N 1
ATOM 751 C CA . SER A 1 97 ? 7.466 -0.709 -1.506 1.00 91.19 97 SER A CA 1
ATOM 752 C C . SER A 1 97 ? 8.535 0.163 -2.168 1.00 91.19 97 SER A C 1
ATOM 754 O O . SER A 1 97 ? 8.770 0.030 -3.364 1.00 91.19 97 SER A O 1
ATOM 756 N N . ALA A 1 98 ? 9.225 1.027 -1.415 1.00 90.50 98 ALA A N 1
ATOM 757 C CA . ALA A 1 98 ? 10.257 1.901 -1.977 1.00 90.50 98 ALA A CA 1
ATOM 758 C C . ALA A 1 98 ? 11.444 1.143 -2.616 1.00 90.50 98 ALA A C 1
ATOM 760 O O . ALA A 1 98 ? 11.731 1.416 -3.786 1.00 90.50 98 ALA A O 1
ATOM 761 N N . PRO A 1 99 ? 12.117 0.190 -1.932 1.00 94.06 99 PRO A N 1
ATOM 762 C CA . PRO A 1 99 ? 13.206 -0.564 -2.553 1.00 94.06 99 PRO A CA 1
ATOM 763 C C . PRO A 1 99 ? 12.712 -1.476 -3.680 1.00 94.06 99 PRO A C 1
ATOM 765 O O . PRO A 1 99 ? 13.366 -1.543 -4.716 1.00 94.06 99 PRO A O 1
ATOM 768 N N . ALA A 1 100 ? 11.536 -2.099 -3.540 1.00 92.69 100 ALA A N 1
ATOM 769 C CA . ALA A 1 100 ? 10.963 -2.926 -4.603 1.00 92.69 100 ALA A CA 1
ATOM 770 C C . ALA A 1 100 ? 10.679 -2.110 -5.877 1.00 92.69 100 ALA A C 1
ATOM 772 O O . ALA A 1 100 ? 11.001 -2.533 -6.985 1.00 92.69 100 ALA A O 1
ATOM 773 N N . VAL A 1 101 ? 10.123 -0.902 -5.736 1.00 92.44 101 VAL A N 1
ATOM 774 C CA . VAL A 1 101 ? 9.882 0.001 -6.872 1.00 92.44 101 VAL A CA 1
ATOM 775 C C . VAL A 1 101 ? 11.196 0.462 -7.502 1.00 92.44 101 VAL A C 1
ATOM 777 O O . VAL A 1 101 ? 11.253 0.602 -8.724 1.00 92.44 101 VAL A O 1
ATOM 780 N N . LEU A 1 102 ? 12.240 0.702 -6.706 1.00 94.25 102 LEU A N 1
ATOM 781 C CA . LEU A 1 102 ? 13.555 1.069 -7.229 1.00 94.25 102 LEU A CA 1
ATOM 782 C C . LEU A 1 102 ? 14.173 -0.077 -8.043 1.00 94.25 102 LEU A C 1
ATOM 784 O O . LEU A 1 102 ? 14.527 0.153 -9.196 1.00 94.25 102 LEU A O 1
ATOM 788 N N . GLU A 1 103 ? 14.194 -1.303 -7.508 1.00 94.69 103 GLU A N 1
ATOM 789 C CA . GLU A 1 103 ? 14.717 -2.489 -8.211 1.00 94.69 103 GLU A CA 1
ATOM 790 C C . GLU A 1 103 ? 13.982 -2.721 -9.541 1.00 94.69 103 GLU A C 1
ATOM 792 O O . GLU A 1 103 ? 14.605 -2.964 -10.579 1.00 94.69 103 GLU A O 1
ATOM 797 N N . ILE A 1 104 ? 12.651 -2.584 -9.541 1.00 94.38 104 ILE A N 1
ATOM 798 C CA . ILE A 1 104 ? 11.838 -2.694 -10.759 1.00 94.38 104 ILE A CA 1
ATOM 799 C C . ILE A 1 104 ? 12.216 -1.603 -11.768 1.00 94.38 104 ILE A C 1
ATOM 801 O O . ILE A 1 104 ? 12.321 -1.877 -12.964 1.00 94.38 104 ILE A O 1
ATOM 805 N N . ARG A 1 105 ? 12.418 -0.358 -11.317 1.00 95.19 105 ARG A N 1
ATOM 806 C CA . ARG A 1 105 ? 12.769 0.765 -12.202 1.00 95.19 105 ARG A CA 1
ATOM 807 C C . ARG A 1 105 ? 14.158 0.618 -12.808 1.00 95.19 105 ARG A C 1
ATOM 809 O O . ARG A 1 105 ? 14.307 0.951 -13.981 1.00 95.19 105 ARG A O 1
ATOM 816 N N . GLU A 1 106 ? 15.129 0.135 -12.040 1.00 95.94 106 GLU A N 1
ATOM 817 C CA . GLU A 1 106 ? 16.486 -0.163 -12.513 1.00 95.94 106 GLU A CA 1
ATOM 818 C C . GLU A 1 106 ? 16.457 -1.300 -13.536 1.00 95.94 106 GLU A C 1
ATOM 820 O O . GLU A 1 106 ? 16.856 -1.100 -14.680 1.00 95.94 106 GLU A O 1
ATOM 825 N N . THR A 1 107 ? 15.828 -2.427 -13.190 1.00 95.50 107 THR A N 1
ATOM 826 C CA . THR A 1 107 ? 15.679 -3.581 -14.096 1.00 95.50 107 THR A CA 1
ATOM 827 C C . THR A 1 107 ? 14.995 -3.187 -15.410 1.00 95.50 107 THR A C 1
ATOM 829 O O . THR A 1 107 ? 15.403 -3.605 -16.494 1.00 95.50 107 THR A O 1
ATOM 832 N N . TYR A 1 108 ? 13.957 -2.350 -15.337 1.00 95.19 108 TYR A N 1
ATOM 833 C CA . TYR A 1 108 ? 13.261 -1.858 -16.523 1.00 95.19 10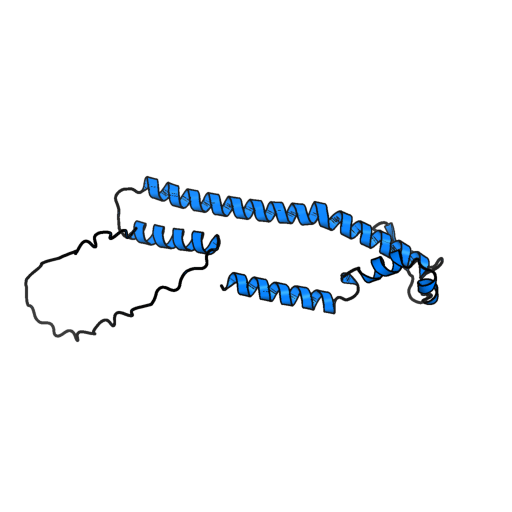8 TYR A CA 1
ATOM 834 C C . TYR A 1 108 ? 14.088 -0.825 -17.309 1.00 95.19 108 TYR A C 1
ATOM 836 O O . TYR A 1 108 ? 13.991 -0.759 -18.530 1.00 95.19 108 TYR A O 1
ATOM 844 N N . SER A 1 109 ? 14.911 -0.017 -16.634 1.00 96.31 109 SER A N 1
ATOM 845 C CA . SER A 1 109 ? 15.837 0.922 -17.281 1.00 96.31 109 SER A CA 1
ATOM 846 C C . SER A 1 109 ? 16.892 0.183 -18.109 1.00 96.31 109 SER A C 1
ATOM 848 O O . SER A 1 109 ? 17.154 0.583 -19.243 1.00 96.31 109 SER A O 1
ATOM 850 N N . ASP A 1 110 ? 17.443 -0.910 -17.581 1.00 95.56 110 ASP A N 1
ATOM 851 C CA . ASP A 1 110 ? 18.418 -1.753 -18.286 1.00 95.56 110 ASP A CA 1
ATOM 852 C C . ASP A 1 110 ? 17.780 -2.462 -19.489 1.00 95.56 110 ASP A C 1
ATOM 854 O O . ASP A 1 110 ? 18.364 -2.546 -20.572 1.00 95.56 110 ASP A O 1
ATOM 858 N N . TYR A 1 111 ? 16.536 -2.924 -19.324 1.00 96.06 111 TYR A N 1
ATOM 859 C CA . TYR A 1 111 ? 15.737 -3.470 -20.419 1.00 96.06 111 TYR A CA 1
ATOM 860 C C . TYR A 1 111 ? 15.525 -2.446 -21.547 1.00 96.06 111 TYR A C 1
ATOM 862 O O . TYR A 1 111 ? 15.741 -2.765 -22.717 1.00 96.06 111 TYR A O 1
ATOM 870 N N . GLU A 1 112 ? 15.131 -1.215 -21.212 1.00 96.81 112 GLU A N 1
ATOM 871 C CA . GLU A 1 112 ? 14.924 -0.135 -22.186 1.00 96.81 112 GLU A CA 1
ATOM 872 C C . GLU A 1 112 ? 16.227 0.223 -22.919 1.00 96.81 112 GLU A C 1
ATOM 874 O O . GLU A 1 112 ? 16.229 0.382 -24.137 1.00 96.81 112 GLU A O 1
ATOM 879 N N . GLU A 1 113 ? 17.361 0.279 -22.223 1.00 97.06 113 GLU A N 1
ATOM 880 C CA . GLU A 1 113 ? 18.664 0.502 -22.862 1.00 97.06 113 GLU A CA 1
ATOM 881 C C . GLU A 1 113 ? 19.017 -0.586 -23.884 1.00 97.06 113 GLU A C 1
ATOM 883 O O . GLU A 1 113 ? 19.509 -0.282 -24.974 1.00 97.06 113 GLU A O 1
ATOM 888 N N . LEU A 1 114 ? 18.710 -1.848 -23.575 1.00 97.00 114 LEU A N 1
ATOM 889 C CA . LEU A 1 114 ? 18.944 -2.963 -24.490 1.00 97.00 114 LEU A CA 1
ATOM 890 C C . LEU A 1 114 ? 18.003 -2.936 -25.709 1.00 97.00 114 LEU A C 1
ATOM 892 O O . LEU A 1 114 ? 18.413 -3.276 -26.825 1.00 97.00 114 LEU A O 1
ATOM 896 N N . MET A 1 115 ? 16.736 -2.557 -25.513 1.00 97.50 115 MET A N 1
ATOM 897 C CA . MET A 1 115 ? 15.741 -2.514 -26.594 1.00 97.50 115 MET A CA 1
ATOM 898 C C . MET A 1 115 ? 15.953 -1.335 -27.552 1.00 97.50 115 MET A C 1
ATOM 900 O O . MET A 1 115 ? 15.599 -1.446 -28.729 1.00 97.50 115 MET A O 1
ATOM 904 N N . TYR A 1 116 ? 16.532 -0.232 -27.067 1.00 97.94 116 TYR A N 1
ATOM 905 C CA . TYR A 1 116 ? 16.699 1.022 -27.805 1.00 97.94 116 TYR A CA 1
ATOM 906 C C . TYR A 1 116 ? 18.178 1.445 -27.857 1.00 97.94 116 TYR A C 1
ATOM 908 O O . TYR A 1 116 ? 18.572 2.431 -27.226 1.00 97.94 116 TYR A O 1
ATOM 916 N N . PRO A 1 117 ? 19.028 0.738 -28.625 1.00 96.81 117 PRO A N 1
ATOM 917 C CA . PRO A 1 117 ? 20.463 1.013 -28.660 1.00 96.81 117 PRO A CA 1
ATOM 918 C C . PRO A 1 117 ? 20.730 2.447 -29.137 1.00 96.81 117 PRO A C 1
ATOM 920 O O . PRO A 1 117 ? 20.398 2.793 -30.269 1.00 96.81 117 PRO A O 1
ATOM 923 N N . ASN A 1 118 ? 21.329 3.280 -28.279 1.00 96.81 118 ASN A N 1
ATOM 924 C CA . ASN A 1 118 ? 21.577 4.719 -28.492 1.00 96.81 118 ASN A CA 1
ATOM 925 C C . ASN A 1 118 ? 20.322 5.598 -28.682 1.00 96.81 118 ASN A C 1
ATOM 927 O O . ASN A 1 118 ? 20.450 6.768 -29.034 1.00 96.81 118 ASN A O 1
ATOM 931 N N . HIS A 1 119 ? 19.122 5.068 -28.436 1.00 97.81 119 HIS A N 1
ATOM 932 C CA . HIS A 1 119 ? 17.851 5.778 -28.624 1.00 97.81 119 HIS A CA 1
ATOM 933 C C . HIS A 1 119 ? 17.059 5.847 -27.315 1.00 97.81 119 HIS A C 1
ATOM 935 O O . HIS A 1 119 ? 15.856 5.590 -27.282 1.00 97.81 119 HIS A O 1
ATOM 941 N N . THR A 1 120 ? 17.741 6.205 -26.224 1.00 97.81 120 THR A N 1
ATOM 942 C CA . THR A 1 120 ? 17.129 6.414 -24.906 1.00 97.81 120 THR A CA 1
ATOM 943 C C . THR A 1 120 ? 17.318 7.840 -24.406 1.00 97.81 120 THR A C 1
ATOM 945 O O . THR A 1 120 ? 18.369 8.438 -24.624 1.00 97.81 120 THR A O 1
ATOM 948 N N . PHE A 1 121 ? 16.350 8.348 -23.649 1.00 97.25 121 PHE A N 1
ATOM 949 C CA . PHE A 1 121 ? 16.464 9.592 -22.887 1.00 97.25 121 PHE A CA 1
ATOM 950 C C . PHE A 1 121 ? 16.317 9.325 -21.384 1.00 97.25 121 PHE A C 1
ATOM 952 O O . PHE A 1 121 ? 15.732 8.323 -20.969 1.00 97.25 121 PHE A O 1
ATOM 959 N N . LEU A 1 122 ? 16.859 10.220 -20.556 1.00 97.69 122 LEU A N 1
ATOM 960 C CA . LEU A 1 122 ? 16.736 10.142 -19.100 1.00 97.69 122 LEU A CA 1
ATOM 961 C C . LEU A 1 122 ? 15.461 10.849 -18.635 1.00 97.69 122 LEU A C 1
ATOM 963 O O . LEU A 1 122 ? 15.170 11.977 -19.028 1.00 97.69 122 LEU A O 1
ATOM 967 N N . THR A 1 123 ? 14.703 10.178 -17.776 1.00 96.44 123 THR A N 1
ATOM 968 C CA . THR A 1 123 ? 13.555 10.769 -17.077 1.00 96.44 123 THR A CA 1
ATOM 969 C C . THR A 1 123 ? 14.015 11.714 -15.967 1.00 96.44 123 THR A C 1
ATOM 971 O O . THR A 1 123 ? 15.162 11.658 -15.529 1.00 96.44 123 THR A O 1
ATOM 974 N N . VAL A 1 124 ? 13.097 12.530 -15.431 1.00 97.31 124 VAL A N 1
ATOM 975 C CA . VAL A 1 124 ? 13.357 13.400 -14.260 1.00 97.31 124 VAL A CA 1
ATOM 976 C C . VAL A 1 124 ? 13.885 12.639 -13.038 1.00 97.31 124 VAL A C 1
ATOM 978 O O . VAL A 1 124 ? 14.554 13.215 -12.191 1.00 97.31 124 VAL A O 1
ATOM 981 N N . ASN A 1 125 ? 13.610 11.334 -12.970 1.00 95.38 125 ASN A N 1
ATOM 982 C CA . ASN A 1 125 ? 14.040 10.447 -11.895 1.00 95.38 125 ASN A CA 1
ATOM 983 C C . ASN A 1 125 ? 15.363 9.717 -12.205 1.00 95.38 125 ASN A C 1
ATOM 985 O O . ASN A 1 125 ? 15.743 8.829 -11.452 1.00 95.38 125 ASN A O 1
ATOM 989 N N . GLY A 1 126 ? 16.035 10.028 -13.321 1.00 96.69 126 GLY A N 1
ATOM 990 C CA . GLY A 1 126 ? 17.320 9.429 -13.701 1.00 96.69 126 GLY A CA 1
ATOM 991 C C . GLY A 1 126 ? 17.246 8.053 -14.377 1.00 96.69 126 GLY A C 1
ATOM 992 O O . GLY A 1 126 ? 18.286 7.465 -14.648 1.00 96.69 126 GLY A O 1
ATOM 993 N N . PHE A 1 127 ? 16.054 7.536 -14.690 1.00 97.38 127 PHE A N 1
ATOM 994 C CA . PHE A 1 127 ? 15.897 6.247 -15.387 1.00 97.38 127 PHE A CA 1
ATOM 995 C C . PHE A 1 127 ? 15.827 6.429 -16.905 1.00 97.38 127 PHE A C 1
ATOM 997 O O . PHE A 1 127 ? 15.201 7.390 -17.369 1.00 97.38 127 PHE A O 1
ATOM 1004 N N . LYS A 1 128 ? 16.409 5.493 -17.666 1.00 97.69 128 LYS A N 1
ATOM 1005 C CA . LYS A 1 128 ? 16.420 5.495 -19.138 1.00 97.69 128 LYS A CA 1
ATOM 1006 C C . LYS A 1 128 ? 15.064 5.045 -19.694 1.00 97.69 128 LYS A C 1
ATOM 1008 O O . LYS A 1 128 ? 14.407 4.160 -19.135 1.00 97.69 128 LYS A O 1
ATOM 1013 N N . ARG A 1 129 ? 14.620 5.676 -20.782 1.00 97.25 129 ARG A N 1
ATOM 1014 C CA . ARG A 1 129 ? 13.396 5.337 -21.527 1.00 97.25 129 ARG A CA 1
ATOM 1015 C C . ARG A 1 129 ? 13.647 5.419 -23.024 1.00 97.25 129 ARG A C 1
ATOM 1017 O O . ARG A 1 129 ? 14.305 6.355 -23.473 1.00 97.25 129 ARG A O 1
ATOM 1024 N N . GLY A 1 130 ? 13.130 4.456 -23.776 1.00 97.31 130 GLY A N 1
ATOM 1025 C CA . GLY A 1 130 ? 13.248 4.396 -25.224 1.00 97.31 130 GLY A CA 1
ATOM 1026 C C . GLY A 1 130 ? 12.451 5.470 -25.954 1.00 97.31 130 GLY A C 1
ATOM 1027 O O . GLY A 1 130 ? 11.374 5.889 -25.520 1.00 97.31 130 GLY A O 1
ATOM 1028 N N . VAL A 1 131 ? 12.979 5.911 -27.093 1.00 97.44 131 VAL A N 1
ATOM 1029 C CA . VAL A 1 131 ? 12.281 6.803 -28.024 1.00 97.44 131 VAL A CA 1
ATOM 1030 C C . VAL A 1 131 ? 11.343 5.974 -28.916 1.00 97.44 131 VAL A C 1
ATOM 1032 O O . VAL A 1 131 ? 11.794 5.005 -29.536 1.00 97.44 131 VAL A O 1
ATOM 1035 N N . PRO A 1 132 ? 10.050 6.339 -29.036 1.00 96.75 132 PRO A N 1
ATOM 1036 C CA . PRO A 1 132 ? 9.106 5.625 -29.893 1.00 96.75 132 PRO A CA 1
ATOM 1037 C C . PRO A 1 132 ? 9.611 5.484 -31.338 1.00 96.75 132 PRO A C 1
ATOM 1039 O O . PRO A 1 132 ? 10.118 6.441 -31.918 1.00 96.75 132 PRO A O 1
ATOM 1042 N N . GLY A 1 133 ? 9.459 4.292 -31.924 1.00 96.75 133 GLY A N 1
ATOM 1043 C CA . GLY A 1 133 ? 9.852 3.992 -33.310 1.00 96.75 133 GLY A CA 1
ATOM 1044 C C . GLY A 1 133 ? 11.244 3.370 -33.492 1.00 96.75 133 GLY A C 1
ATOM 1045 O O . GLY A 1 133 ? 11.499 2.793 -34.542 1.00 96.75 133 GLY A O 1
ATOM 1046 N N . PHE A 1 134 ? 12.111 3.402 -32.473 1.00 97.12 134 PHE A N 1
ATOM 1047 C CA . PHE A 1 134 ? 13.474 2.835 -32.528 1.00 97.12 134 PHE A CA 1
ATOM 1048 C C . PHE A 1 134 ? 13.625 1.508 -31.771 1.00 97.12 134 PHE A C 1
ATOM 1050 O O . PHE A 1 134 ? 14.732 1.096 -31.426 1.00 97.12 134 PHE A O 1
ATOM 1057 N N . ARG A 1 135 ? 12.505 0.846 -31.477 1.00 97.44 135 ARG A N 1
ATOM 1058 C CA . ARG A 1 135 ? 12.480 -0.407 -30.722 1.00 97.44 135 ARG A CA 1
ATOM 1059 C C . ARG A 1 135 ? 12.956 -1.565 -31.597 1.00 97.44 135 ARG A C 1
ATOM 1061 O O . ARG A 1 135 ? 12.405 -1.784 -32.673 1.00 97.44 135 ARG A O 1
ATOM 1068 N N . VAL A 1 136 ? 13.928 -2.338 -31.113 1.00 97.56 136 VAL A N 1
ATOM 1069 C CA . VAL A 1 136 ? 14.441 -3.533 -31.802 1.00 97.56 136 VAL A CA 1
ATOM 1070 C C . VAL A 1 136 ? 14.088 -4.786 -30.999 1.00 97.56 136 VAL A C 1
ATOM 1072 O O . VAL A 1 136 ? 14.819 -5.178 -30.091 1.00 97.56 136 VAL A O 1
ATOM 1075 N N . ASP A 1 137 ? 12.977 -5.442 -31.343 1.00 95.81 137 ASP A N 1
ATOM 1076 C CA . ASP A 1 137 ? 12.461 -6.598 -30.587 1.00 95.81 137 ASP A CA 1
ATOM 1077 C C . ASP A 1 137 ? 13.418 -7.806 -30.573 1.00 95.81 137 ASP A C 1
ATOM 1079 O O . ASP A 1 137 ? 13.456 -8.567 -29.603 1.00 95.81 137 ASP A O 1
ATOM 1083 N N . ASP A 1 138 ? 14.263 -7.957 -31.598 1.00 97.44 138 ASP A N 1
ATOM 1084 C CA . ASP A 1 138 ? 15.260 -9.033 -31.669 1.00 97.44 138 ASP A CA 1
ATOM 1085 C C . ASP A 1 138 ? 16.312 -8.961 -30.553 1.00 97.44 138 ASP A C 1
ATOM 1087 O O . ASP A 1 138 ? 16.903 -9.983 -30.184 1.00 97.44 138 ASP A O 1
ATOM 1091 N N . ASN A 1 139 ? 16.539 -7.780 -29.970 1.00 96.62 139 ASN A N 1
ATOM 1092 C CA . ASN A 1 139 ? 17.469 -7.634 -28.854 1.00 96.62 139 ASN A CA 1
ATOM 1093 C C . ASN A 1 139 ? 16.964 -8.332 -27.588 1.00 96.62 139 ASN A C 1
ATOM 1095 O O . ASN A 1 139 ? 17.781 -8.719 -26.753 1.00 96.62 139 ASN A O 1
ATOM 1099 N N . PHE A 1 140 ? 15.657 -8.587 -27.462 1.00 95.56 140 PHE A N 1
ATOM 1100 C CA . PHE A 1 140 ? 15.111 -9.293 -26.300 1.00 95.56 140 PHE A CA 1
ATOM 1101 C C . PHE A 1 140 ? 15.660 -10.715 -26.189 1.00 95.56 140 PHE A C 1
ATOM 1103 O O . PHE A 1 140 ? 15.943 -11.194 -25.095 1.00 95.56 140 PHE A O 1
ATOM 1110 N N . ARG A 1 141 ? 15.909 -11.368 -27.331 1.00 96.12 141 ARG A N 1
ATOM 1111 C CA . ARG A 1 141 ? 16.487 -12.720 -27.386 1.00 96.12 141 ARG A CA 1
ATOM 1112 C C . ARG A 1 141 ? 17.946 -12.772 -26.937 1.00 96.12 141 ARG A C 1
ATOM 1114 O O . ARG A 1 141 ? 18.432 -13.849 -26.607 1.00 96.12 141 ARG A O 1
ATOM 1121 N N . LYS A 1 142 ? 18.641 -11.632 -26.966 1.00 95.62 142 LYS A N 1
ATOM 1122 C CA . LYS A 1 142 ? 20.040 -11.500 -26.535 1.00 95.62 142 LYS A CA 1
ATOM 1123 C C . LYS A 1 142 ? 20.158 -11.232 -25.035 1.00 95.62 142 LYS A C 1
ATOM 1125 O O . LYS A 1 142 ? 21.257 -11.335 -24.499 1.00 95.62 142 LYS A O 1
ATOM 1130 N N . MET A 1 143 ? 19.058 -10.866 -24.374 1.00 94.69 143 MET A N 1
ATOM 1131 C CA . MET A 1 143 ? 19.041 -10.611 -22.940 1.00 94.69 143 MET A CA 1
ATOM 1132 C C . MET A 1 143 ? 19.216 -11.911 -22.161 1.00 94.69 143 MET A C 1
ATOM 1134 O O . MET A 1 143 ? 18.753 -12.974 -22.584 1.00 94.69 143 MET A O 1
ATOM 1138 N N . ASP A 1 144 ? 19.853 -11.822 -20.997 1.00 96.81 144 ASP A N 1
ATOM 1139 C CA . ASP A 1 144 ? 19.922 -12.965 -20.102 1.00 96.81 144 ASP A CA 1
ATOM 1140 C C . ASP A 1 144 ? 18.516 -13.408 -19.663 1.00 96.81 144 ASP A C 1
ATOM 1142 O O . ASP A 1 144 ? 17.626 -12.591 -19.390 1.00 96.81 144 ASP A O 1
ATOM 1146 N N . LYS A 1 145 ? 18.312 -14.726 -19.590 1.00 95.62 145 LYS A N 1
ATOM 1147 C CA . LYS A 1 145 ? 16.997 -15.323 -19.314 1.00 95.62 145 LYS A CA 1
ATOM 1148 C C . LYS A 1 145 ? 16.475 -14.942 -17.931 1.00 95.62 145 LYS A C 1
ATOM 1150 O O . LYS A 1 145 ? 15.263 -14.822 -17.757 1.00 95.62 145 LYS A O 1
ATOM 1155 N N . HIS A 1 146 ? 17.365 -14.754 -16.957 1.00 94.88 146 HIS A N 1
ATOM 1156 C CA . HIS A 1 146 ? 16.975 -14.368 -15.607 1.00 94.88 146 HIS A CA 1
ATOM 1157 C C . HIS A 1 146 ? 16.437 -12.931 -15.575 1.00 94.88 146 HIS A C 1
ATOM 1159 O O . HIS A 1 146 ? 15.355 -12.693 -15.037 1.00 94.88 146 HIS A O 1
ATOM 1165 N N . THR A 1 147 ? 17.120 -11.988 -16.230 1.00 91.94 147 THR A N 1
ATOM 1166 C CA . THR A 1 147 ? 16.638 -10.601 -16.359 1.00 91.94 147 THR A CA 1
ATOM 1167 C C . THR A 1 147 ? 15.342 -10.532 -17.163 1.00 91.94 147 THR A C 1
ATOM 1169 O O . THR A 1 147 ? 14.419 -9.820 -16.773 1.00 91.94 147 THR A O 1
ATOM 1172 N N . ALA A 1 148 ? 15.217 -11.317 -18.241 1.00 94.06 148 ALA A N 1
ATOM 1173 C CA . ALA A 1 148 ? 13.985 -11.386 -19.034 1.00 94.06 148 ALA A CA 1
ATOM 1174 C C . ALA A 1 148 ? 12.788 -11.816 -18.191 1.00 94.06 148 ALA A C 1
ATOM 1176 O O . ALA A 1 148 ? 11.729 -11.194 -18.253 1.00 94.06 148 ALA A O 1
ATOM 1177 N N . ARG A 1 149 ? 12.985 -12.824 -17.338 1.00 94.38 149 ARG A N 1
ATOM 1178 C CA . ARG A 1 149 ? 11.962 -13.268 -16.398 1.00 94.38 149 ARG A CA 1
ATOM 1179 C C . ARG A 1 149 ? 11.582 -12.171 -15.403 1.00 94.38 149 ARG A C 1
ATOM 1181 O O . ARG A 1 149 ? 10.394 -11.906 -15.262 1.00 94.38 149 ARG A O 1
ATOM 1188 N N . LYS A 1 150 ? 12.556 -11.497 -14.782 1.00 93.19 150 LYS A N 1
ATOM 1189 C CA . LYS A 1 150 ? 12.286 -10.387 -13.849 1.00 93.19 150 LYS A CA 1
ATOM 1190 C C . LYS A 1 150 ? 11.467 -9.264 -14.494 1.00 93.19 150 LYS A C 1
ATOM 1192 O O . LYS A 1 150 ? 10.534 -8.763 -13.878 1.00 93.19 150 LYS A O 1
ATOM 1197 N N . VAL A 1 151 ? 11.776 -8.894 -15.740 1.00 93.38 151 VAL A N 1
ATOM 1198 C CA . VAL A 1 151 ? 11.011 -7.881 -16.493 1.00 93.38 151 VAL A CA 1
ATOM 1199 C C . VAL A 1 151 ? 9.573 -8.347 -16.740 1.00 93.38 151 VAL A C 1
ATOM 1201 O O . VAL A 1 151 ? 8.639 -7.564 -16.571 1.00 93.38 151 VAL A O 1
ATOM 1204 N N . CYS A 1 152 ? 9.377 -9.621 -17.093 1.00 90.62 152 CYS A N 1
ATOM 1205 C CA . CYS A 1 152 ? 8.046 -10.207 -17.276 1.00 90.62 152 CYS A CA 1
ATOM 1206 C C . CYS A 1 152 ? 7.250 -10.344 -15.966 1.00 90.62 152 CYS A C 1
ATOM 1208 O O . CYS A 1 152 ? 6.023 -10.347 -16.007 1.00 90.62 152 CYS A O 1
ATOM 1210 N N . GLU A 1 153 ? 7.921 -10.453 -14.819 1.00 89.19 153 GLU A N 1
ATOM 1211 C CA . GLU A 1 153 ? 7.288 -10.560 -13.498 1.00 89.19 153 GLU A CA 1
ATOM 1212 C C . GLU A 1 153 ? 6.786 -9.213 -12.958 1.00 89.19 153 GLU A C 1
ATOM 1214 O O . GLU A 1 153 ? 6.052 -9.202 -11.972 1.00 89.19 153 GLU A O 1
ATOM 1219 N N . VAL A 1 154 ? 7.113 -8.080 -13.597 1.00 88.12 154 VAL A N 1
ATOM 1220 C CA . VAL A 1 154 ? 6.625 -6.761 -13.172 1.00 88.12 154 VAL A CA 1
ATOM 1221 C C . VAL A 1 154 ? 5.095 -6.708 -13.330 1.00 88.12 154 VAL A C 1
ATOM 1223 O O . VAL A 1 154 ? 4.594 -6.623 -14.457 1.00 88.12 154 VAL A O 1
ATOM 1226 N N . PRO A 1 155 ? 4.320 -6.695 -12.225 1.00 69.00 155 PRO A N 1
ATOM 1227 C CA . PRO A 1 155 ? 2.864 -6.885 -12.259 1.00 69.00 155 PRO A CA 1
ATOM 1228 C C . PRO A 1 155 ? 2.115 -5.717 -12.921 1.00 69.00 155 PRO A C 1
ATOM 1230 O O . PRO A 1 155 ? 0.971 -5.855 -13.345 1.00 69.00 155 PRO A O 1
ATOM 1233 N N . LEU A 1 156 ? 2.775 -4.563 -13.052 1.00 66.00 156 LEU A N 1
ATOM 1234 C CA . LEU A 1 156 ? 2.258 -3.365 -13.720 1.00 66.00 156 LEU A CA 1
ATOM 1235 C C . LEU A 1 156 ? 2.338 -3.416 -15.252 1.00 66.00 156 LEU A C 1
ATOM 1237 O O . LEU A 1 156 ? 1.817 -2.517 -15.908 1.00 66.00 156 LEU A O 1
ATOM 1241 N N . SER A 1 157 ? 2.946 -4.452 -15.833 1.00 68.19 157 SER A N 1
ATOM 1242 C CA . SER A 1 157 ? 3.002 -4.621 -17.291 1.00 68.19 157 SER A CA 1
ATOM 1243 C C . SER A 1 157 ? 1.626 -4.886 -17.923 1.00 68.19 157 SER A C 1
ATOM 1245 O O . SER A 1 157 ? 1.462 -4.664 -19.122 1.00 68.19 157 SER A O 1
ATOM 1247 N N . HIS A 1 158 ? 0.621 -5.296 -17.132 1.00 74.56 158 HIS A N 1
ATOM 1248 C CA . HIS A 1 158 ? -0.733 -5.576 -17.616 1.00 74.56 158 HIS A CA 1
ATOM 1249 C C . HIS A 1 158 ? -1.828 -4.983 -16.694 1.00 74.56 158 HIS A C 1
ATOM 1251 O O . HIS A 1 158 ? -2.328 -5.665 -15.792 1.00 74.56 158 HIS A O 1
ATOM 1257 N N . PRO A 1 159 ? -2.261 -3.722 -16.905 1.00 75.69 159 PRO A N 1
ATOM 1258 C CA . PRO A 1 159 ? -3.155 -3.011 -15.979 1.00 75.69 159 PRO A CA 1
ATOM 1259 C C . PRO A 1 159 ? -4.522 -3.687 -15.791 1.00 75.69 159 PRO A C 1
ATOM 1261 O O . PRO A 1 159 ? -5.081 -3.651 -14.698 1.00 75.69 159 PRO A O 1
ATOM 1264 N N . PHE A 1 160 ? -5.043 -4.366 -16.818 1.00 80.81 160 PHE A N 1
ATOM 1265 C CA . PHE A 1 160 ? -6.298 -5.124 -16.720 1.00 80.81 160 PHE A CA 1
ATOM 1266 C C . PHE A 1 160 ? -6.206 -6.321 -15.763 1.00 80.81 160 PHE A C 1
ATOM 1268 O O . PHE A 1 160 ? -7.168 -6.636 -15.062 1.00 80.81 160 PHE A O 1
ATOM 1275 N N . TYR A 1 161 ? -5.043 -6.974 -15.709 1.00 74.31 161 TYR A N 1
ATOM 1276 C CA . TYR A 1 161 ? -4.820 -8.106 -14.812 1.00 74.31 161 TYR A CA 1
ATOM 1277 C C . TYR A 1 161 ? -4.725 -7.627 -13.360 1.00 74.31 161 TYR A C 1
ATOM 1279 O O . TYR A 1 161 ? -5.400 -8.164 -12.484 1.00 74.31 161 TYR A O 1
ATOM 1287 N N . LEU A 1 162 ? -3.980 -6.541 -13.130 1.00 79.81 162 LEU A N 1
ATOM 1288 C CA . LEU A 1 162 ? -3.890 -5.892 -11.823 1.00 79.81 162 LEU A CA 1
ATOM 1289 C C . LEU A 1 162 ? -5.269 -5.454 -11.306 1.00 79.81 162 LEU A C 1
ATOM 1291 O O . LEU A 1 162 ? -5.608 -5.746 -10.162 1.00 79.81 162 LEU A O 1
ATOM 1295 N N . MET A 1 163 ? -6.081 -4.807 -12.148 1.00 81.25 163 MET A N 1
ATOM 1296 C CA . MET A 1 163 ? -7.440 -4.399 -11.776 1.00 81.25 163 MET A CA 1
ATOM 1297 C C . MET A 1 163 ? -8.321 -5.588 -11.395 1.00 81.25 163 MET A C 1
ATOM 1299 O O . MET A 1 163 ? -9.090 -5.487 -10.447 1.00 81.25 163 MET A O 1
ATOM 1303 N N . SER A 1 164 ? -8.182 -6.721 -12.085 1.00 83.81 164 SER A N 1
ATOM 1304 C CA . SER A 1 164 ? -8.944 -7.935 -11.769 1.00 83.81 164 SER A CA 1
ATOM 1305 C C . SER A 1 164 ? -8.575 -8.490 -10.389 1.00 83.81 164 SER A C 1
ATOM 1307 O O . SER A 1 164 ? -9.459 -8.839 -9.612 1.00 83.81 164 SER A O 1
ATOM 1309 N N . ILE A 1 165 ? -7.282 -8.516 -10.048 1.00 80.31 165 ILE A N 1
ATOM 1310 C CA . ILE A 1 165 ? -6.811 -8.959 -8.726 1.00 80.31 165 ILE A CA 1
ATOM 1311 C C . ILE A 1 165 ? -7.274 -8.000 -7.630 1.00 80.31 165 ILE A C 1
ATOM 1313 O O . ILE A 1 165 ? -7.797 -8.446 -6.612 1.00 80.31 165 ILE A O 1
ATOM 1317 N N . LEU A 1 166 ? -7.108 -6.690 -7.839 1.00 82.19 166 LEU A N 1
ATOM 1318 C CA . LEU A 1 166 ? -7.561 -5.680 -6.884 1.00 82.19 166 LEU A CA 1
ATOM 1319 C C . LEU A 1 166 ? -9.072 -5.763 -6.676 1.00 82.19 166 LEU A C 1
ATOM 1321 O O . LEU A 1 166 ? -9.527 -5.681 -5.544 1.00 82.19 166 LEU A O 1
ATOM 1325 N N . PHE A 1 167 ? -9.836 -5.998 -7.740 1.00 85.19 167 PHE A N 1
ATOM 1326 C CA . PHE A 1 167 ? -11.278 -6.171 -7.656 1.00 85.19 167 PHE A CA 1
ATOM 1327 C C . PHE A 1 167 ? -11.662 -7.408 -6.833 1.00 85.19 167 PHE A C 1
ATOM 1329 O O . PHE A 1 167 ? -12.442 -7.288 -5.889 1.00 85.19 167 PHE A O 1
ATOM 1336 N N . ILE A 1 168 ? -11.067 -8.573 -7.114 1.00 88.19 168 ILE A N 1
ATOM 1337 C CA . ILE A 1 168 ? -11.297 -9.795 -6.322 1.00 88.19 168 ILE A CA 1
ATOM 1338 C C . ILE A 1 168 ? -10.945 -9.549 -4.855 1.00 88.19 168 ILE A C 1
ATOM 1340 O O . ILE A 1 168 ? -11.740 -9.866 -3.978 1.00 88.19 168 ILE A O 1
ATOM 1344 N N . TRP A 1 169 ? -9.801 -8.921 -4.585 1.00 88.00 169 TRP A N 1
ATOM 1345 C CA . TRP A 1 169 ? -9.395 -8.606 -3.221 1.00 88.00 169 TRP A CA 1
ATOM 1346 C C . TRP A 1 169 ? -10.379 -7.646 -2.539 1.00 88.00 169 TRP A C 1
ATOM 1348 O O . TRP A 1 169 ? -10.776 -7.893 -1.405 1.00 88.00 169 TRP A O 1
ATOM 1358 N N . THR A 1 170 ? -10.856 -6.603 -3.225 1.00 84.38 170 THR A N 1
ATOM 1359 C CA . THR A 1 170 ? -11.880 -5.712 -2.656 1.00 84.38 170 THR A CA 1
ATOM 1360 C C . THR A 1 170 ? -13.183 -6.443 -2.343 1.00 84.38 170 THR A C 1
ATOM 1362 O O . THR A 1 170 ? -13.786 -6.156 -1.313 1.00 84.38 170 THR A O 1
ATOM 1365 N N . LEU A 1 171 ? -13.591 -7.414 -3.169 1.00 74.12 171 LEU A N 1
ATOM 1366 C CA . LEU A 1 171 ? -14.756 -8.254 -2.888 1.00 74.12 171 LEU A CA 1
ATOM 1367 C C . LEU A 1 171 ? -14.518 -9.156 -1.672 1.00 74.12 171 LEU A C 1
ATOM 1369 O O . LEU A 1 171 ? -15.396 -9.250 -0.822 1.00 74.12 171 LEU A O 1
ATOM 1373 N N . THR A 1 172 ? -13.334 -9.759 -1.539 1.00 81.38 172 THR A N 1
ATOM 1374 C CA . THR A 1 172 ? -12.970 -10.543 -0.348 1.00 81.38 172 THR A CA 1
ATOM 1375 C C . THR A 1 172 ? -13.008 -9.684 0.915 1.00 81.38 172 THR A C 1
ATOM 1377 O O . THR A 1 172 ? -13.632 -10.077 1.894 1.00 81.38 172 THR A O 1
ATOM 1380 N N . CYS A 1 173 ? -12.437 -8.476 0.876 1.00 75.19 173 CYS A N 1
ATOM 1381 C CA . CYS A 1 173 ? -12.508 -7.537 1.997 1.00 75.19 173 CYS A CA 1
ATOM 1382 C C . CYS A 1 173 ? -13.952 -7.137 2.328 1.00 75.19 173 CYS A C 1
ATOM 1384 O O . CYS A 1 173 ? -14.277 -6.934 3.490 1.00 75.19 173 CYS A O 1
ATOM 1386 N N . GLN A 1 174 ? -14.830 -7.012 1.327 1.00 72.19 174 GLN A N 1
ATOM 1387 C CA . GLN A 1 174 ? -16.249 -6.737 1.561 1.00 72.19 174 GLN A CA 1
ATOM 1388 C C . GLN A 1 174 ? -16.987 -7.917 2.193 1.00 72.19 174 GLN A C 1
ATOM 1390 O O . GLN A 1 174 ? -17.903 -7.681 2.972 1.00 72.19 174 GLN A O 1
ATOM 1395 N N . VAL A 1 175 ? -16.620 -9.157 1.862 1.00 75.88 175 VAL A N 1
ATOM 1396 C CA . VAL A 1 175 ? -17.192 -10.353 2.495 1.00 75.88 175 VAL A CA 1
ATOM 1397 C C . VAL A 1 175 ? -16.744 -10.443 3.950 1.00 75.88 175 VAL A C 1
ATOM 1399 O O . VAL A 1 175 ? -17.596 -10.621 4.807 1.00 75.88 175 VAL A O 1
ATOM 1402 N N . GLU A 1 176 ? -15.462 -10.217 4.245 1.00 70.50 176 GLU A N 1
ATOM 1403 C CA . GLU A 1 176 ? -14.968 -10.172 5.633 1.00 70.50 176 GLU A CA 1
ATOM 1404 C C . GLU A 1 176 ? -15.488 -8.968 6.434 1.00 70.50 176 GLU A C 1
ATOM 1406 O O . GLU A 1 176 ? -15.484 -8.995 7.652 1.00 70.50 176 GLU A O 1
ATOM 1411 N N . LEU A 1 177 ? -15.943 -7.896 5.777 1.00 63.66 177 LEU A N 1
ATOM 1412 C CA . LEU A 1 177 ? -16.612 -6.775 6.454 1.00 63.66 177 LEU A CA 1
ATOM 1413 C C . LEU A 1 177 ? -18.100 -7.024 6.726 1.00 63.66 177 LEU A C 1
ATOM 1415 O O . LEU A 1 177 ? -18.734 -6.207 7.395 1.00 63.66 177 LEU A O 1
ATOM 1419 N N . ARG A 1 178 ? -18.680 -8.055 6.108 1.00 60.16 178 ARG A N 1
ATOM 1420 C CA . ARG A 1 178 ? -20.119 -8.341 6.151 1.00 60.16 178 ARG A CA 1
ATOM 1421 C C . ARG A 1 178 ? -20.445 -9.633 6.895 1.00 60.16 178 ARG A C 1
ATOM 1423 O O . ARG A 1 178 ? -21.602 -9.789 7.280 1.00 60.16 178 ARG A O 1
ATOM 1430 N N . ALA A 1 179 ? -19.473 -10.538 6.998 1.00 51.19 179 ALA A N 1
ATOM 1431 C CA . ALA A 1 179 ? -19.462 -11.616 7.978 1.00 51.19 179 ALA A CA 1
ATOM 1432 C C . ALA A 1 179 ? -19.397 -11.029 9.394 1.00 51.19 179 ALA A C 1
ATOM 1434 O O . ALA A 1 179 ? -19.926 -11.711 10.295 1.00 51.19 179 ALA A O 1
#

Secondary structure (DSSP, 8-state):
-----------------------------------PPPPSSHHHHHHHHHHHHHHHHHTT-S-HHHHHHHHHHHHHHHHHHHHHHHHHHHHIIIIIIHHHHHHHHHHHHHHHHHHSTT-EEE-TTS-EEEPTT---GGGGGGS-HHHHHHHHT-GGG-HHHHHHHHHHHHHHHHHHTT-

Radius of gyration: 33.0 Å; chains: 1; bounding box: 85×42×76 Å

Sequence (179 aa):
MKLDGPRELIAAHGEDEESGTESEDAEEDVIHQEYEPLEESIYGFAVSMIIRDTVWISAGTNMPLVRAARVLNSFVLIACVITLQVFLLFAVSRLLSAPAVLEIRETYSDYEELMYPNHTFLTVNGFKRGVPGFRVDDNFRKMDKHTARKVCEVPLSHPFYLMSILFIWTLTCQVELRA

Foldseek 3Di:
DDDDDDDDDPDDDDDDDDDDDPDPPPPPPPDPDDDDDFDPDLVSVLVVLVVVLVVVVVVPDDDVPVSVVSNVVSVVVVVVVVVVVVVVVVCCVPVPVVVVVVVLQALVLVVQCQQQPVAWDADPVRGTHGDPPRGDPVSLVVDDPVSNVSNVPPPVVDVVVVVVVVVVVVVVVVVVVVD

Organism: Alexandrium catenella (NCBI:txid2925)